Protein AF-X6NTX5-F1 (afdb_monomer)

Mean predicted aligned error: 13.06 Å

Foldseek 3Di:
DDDDDDPPPDVVVVVVVPPPPDDPPPPPPVVVVVVLVVLQVDWQWEWEAAPPDIDIDTDSDLWPVSVLVRVCVVCCVVAVQWDFDFKAWPVRDTDDGSVSSVVQSNVPNTYIYTYIDGPVVVVVD

Radius of gyration: 18.01 Å; Cα contacts (8 Å, |Δi|>4): 142; chains: 1; bounding box: 53×26×57 Å

pLDDT: mean 73.94, std 22.43, range [26.22, 96.88]

Organism: Reticulomyxa filosa (NCBI:txid46433)

Sequence (125 aa):
MRKRYICKCNYFQLLKVAQIKVFPGQFLKNSISIYKIFAQMSLFKAYVNDGQKIYTILLSMLTIGHLKQQIVQVTQLTHEDDVLTAIIDENGINIKSDEDLTYAFKKNPLSLTAQFRSSFLILFL

Solvent-accessible surface area (backbone atoms only — not comparable to full-atom values): 7689 Å² total; per-residue (Å²): 138,81,86,78,86,77,82,81,82,50,74,77,57,54,61,67,71,54,84,70,85,80,64,98,82,55,69,74,70,55,49,59,56,50,54,55,55,52,40,68,74,44,71,47,57,36,38,38,30,62,87,87,54,77,45,81,47,74,34,56,54,82,38,48,67,56,48,51,52,51,50,51,65,75,41,35,92,83,37,75,66,36,44,83,74,48,38,24,41,85,84,70,50,75,52,82,41,42,64,47,48,53,57,54,50,74,69,61,76,33,50,35,40,45,38,70,43,58,46,76,68,60,79,81,111

Nearest PDB structures (foldseek):
  8ohd-assembly1_D  TM=5.503E-01  e=1.664E-01  Homo sapiens
  1v6e-assembly1_A  TM=4.901E-01  e=1.886E-01  Mus musculus
  5xda-assembly1_I-2  TM=5.265E-01  e=2.423E-01  Caenorhabditis elegans
  2kdm-assembly1_A  TM=4.559E-01  e=3.754E-01  unclassified
  2jwu-assembly1_A  TM=4.321E-01  e=3.313E-01  synthetic construct

Structure (mmCIF, N/CA/C/O backbone):
data_AF-X6NTX5-F1
#
_entry.id   AF-X6NTX5-F1
#
loop_
_atom_site.group_PDB
_atom_site.id
_atom_site.type_symbol
_atom_site.label_atom_id
_atom_site.label_alt_id
_atom_site.label_comp_id
_atom_site.label_asym_id
_atom_site.label_entity_id
_atom_site.label_seq_id
_atom_site.pdbx_PDB_ins_code
_atom_site.Cartn_x
_atom_site.Cartn_y
_atom_site.Cartn_z
_atom_site.occupancy
_atom_site.B_iso_or_equiv
_atom_site.auth_seq_id
_atom_site.auth_comp_id
_atom_site.auth_asym_id
_atom_site.auth_atom_id
_atom_site.pdbx_PDB_model_num
ATOM 1 N N . MET A 1 1 ? -25.652 6.642 -17.815 1.00 32.66 1 MET A N 1
ATOM 2 C CA . MET A 1 1 ? -24.478 6.216 -18.615 1.00 32.66 1 MET A CA 1
ATOM 3 C C . MET A 1 1 ? -23.289 7.133 -18.317 1.00 32.66 1 MET A C 1
ATOM 5 O O . MET A 1 1 ? -23.307 8.278 -18.743 1.00 32.66 1 MET A O 1
ATOM 9 N N . ARG A 1 2 ? -22.283 6.690 -17.545 1.00 30.31 2 ARG A N 1
ATOM 10 C CA . ARG A 1 2 ? -21.061 7.481 -17.275 1.00 30.31 2 ARG A CA 1
ATOM 11 C C . ARG A 1 2 ? -19.943 7.027 -18.216 1.00 30.31 2 ARG A C 1
ATOM 13 O O . ARG A 1 2 ? -19.495 5.887 -18.127 1.00 30.31 2 ARG A O 1
ATOM 20 N N . LYS A 1 3 ? -19.512 7.916 -19.116 1.00 31.59 3 LYS A N 1
ATOM 21 C CA . LYS A 1 3 ? -18.351 7.711 -19.994 1.00 31.59 3 LYS A CA 1
ATOM 22 C C . LYS A 1 3 ? -17.091 7.579 -19.126 1.00 31.59 3 LYS A C 1
ATOM 24 O O . LYS A 1 3 ? -16.740 8.513 -18.412 1.00 31.59 3 LYS A O 1
ATOM 29 N N . ARG A 1 4 ? -16.437 6.412 -19.154 1.00 26.22 4 ARG A N 1
ATOM 30 C CA . ARG A 1 4 ? -15.122 6.197 -18.529 1.00 26.22 4 ARG A CA 1
ATOM 31 C C . ARG A 1 4 ? -14.048 6.586 -19.540 1.00 26.22 4 ARG A C 1
ATOM 33 O O . ARG A 1 4 ? -13.861 5.885 -20.528 1.00 26.22 4 ARG A O 1
ATOM 40 N N . TYR A 1 5 ? -13.339 7.678 -19.285 1.00 28.83 5 TYR A N 1
ATOM 41 C CA . TYR A 1 5 ? -12.099 7.978 -19.993 1.00 28.83 5 TYR A CA 1
ATOM 42 C C . TYR A 1 5 ? -10.981 7.168 -19.334 1.00 28.83 5 TYR A C 1
ATOM 44 O O . TYR A 1 5 ? -10.494 7.509 -18.258 1.00 28.83 5 TYR A O 1
ATOM 52 N N . ILE A 1 6 ? -10.631 6.036 -19.944 1.00 31.41 6 ILE A N 1
ATOM 53 C CA . ILE A 1 6 ? -9.453 5.252 -19.566 1.00 31.41 6 ILE A CA 1
ATOM 54 C C . ILE A 1 6 ? -8.276 5.882 -20.306 1.00 31.41 6 ILE A C 1
ATOM 56 O O . ILE A 1 6 ? -8.101 5.665 -21.504 1.00 31.41 6 ILE A O 1
ATOM 60 N N . CYS A 1 7 ? -7.488 6.695 -19.603 1.00 32.75 7 CYS A N 1
ATOM 61 C CA . CYS A 1 7 ? -6.222 7.186 -20.130 1.00 32.75 7 CYS A CA 1
ATOM 62 C C . CYS A 1 7 ? -5.226 6.014 -20.142 1.00 32.75 7 CYS A C 1
ATOM 64 O O . CYS A 1 7 ? -4.658 5.651 -19.112 1.00 32.75 7 CYS A O 1
ATOM 66 N N . LYS A 1 8 ? -5.074 5.363 -21.301 1.00 37.62 8 LYS A N 1
ATOM 67 C CA . LYS A 1 8 ? -4.036 4.354 -21.548 1.00 37.62 8 LYS A CA 1
ATOM 68 C C . LYS A 1 8 ? -2.688 5.063 -21.718 1.00 37.62 8 LYS A C 1
ATOM 70 O O . LYS A 1 8 ? -2.256 5.292 -22.843 1.00 37.62 8 LYS A O 1
ATOM 75 N N . CYS A 1 9 ? -2.002 5.393 -20.629 1.00 39.09 9 CYS A N 1
ATOM 76 C CA . CYS A 1 9 ? -0.592 5.783 -20.712 1.00 39.09 9 CYS A CA 1
ATOM 77 C C . CYS A 1 9 ? 0.276 4.522 -20.716 1.00 39.09 9 CYS A C 1
ATOM 79 O O . CYS A 1 9 ? 0.634 3.974 -19.676 1.00 39.09 9 CYS A O 1
ATOM 81 N N . ASN A 1 10 ? 0.570 4.035 -21.919 1.00 42.41 10 ASN A N 1
ATOM 82 C CA . ASN A 1 10 ? 1.493 2.933 -22.143 1.00 42.41 10 ASN A CA 1
ATOM 83 C C . ASN A 1 10 ? 2.924 3.504 -22.128 1.00 42.41 10 ASN A C 1
ATOM 85 O O . ASN A 1 10 ? 3.296 4.260 -23.026 1.00 42.41 10 ASN A O 1
ATOM 89 N N . TYR A 1 11 ? 3.714 3.181 -21.100 1.00 45.88 11 TYR A N 1
ATOM 90 C CA . TYR A 1 11 ? 5.077 3.699 -20.873 1.00 45.88 11 TYR A CA 1
ATOM 91 C C . TYR A 1 11 ? 5.993 3.539 -22.104 1.00 45.88 11 TYR A C 1
ATOM 93 O O . TYR A 1 11 ? 6.746 4.443 -22.459 1.00 45.88 11 TYR A O 1
ATOM 101 N N . PHE A 1 12 ? 5.839 2.436 -22.842 1.00 46.31 12 PHE A N 1
ATOM 102 C CA . PHE A 1 12 ? 6.573 2.177 -24.085 1.00 46.31 12 PHE A CA 1
ATOM 103 C C . PHE A 1 12 ? 6.112 3.008 -25.293 1.00 46.31 12 PHE A C 1
ATOM 105 O O . PHE A 1 12 ? 6.872 3.162 -26.248 1.00 46.31 12 PHE A O 1
ATOM 112 N N . GLN A 1 13 ? 4.891 3.554 -25.286 1.00 46.06 13 GLN A N 1
ATOM 113 C CA . GLN A 1 13 ? 4.435 4.440 -26.363 1.00 46.06 13 GLN A CA 1
ATOM 114 C C . GLN A 1 13 ? 4.900 5.884 -26.163 1.00 46.06 13 GLN A C 1
ATOM 116 O O . GLN A 1 13 ? 5.204 6.548 -27.148 1.00 46.06 13 GLN A O 1
ATOM 121 N N . LEU A 1 14 ? 5.053 6.354 -24.922 1.00 47.16 14 LEU A N 1
ATOM 122 C CA . LEU A 1 14 ? 5.538 7.714 -24.643 1.00 47.16 14 LEU A CA 1
ATOM 123 C C . LEU A 1 14 ? 7.019 7.905 -25.004 1.00 47.16 14 LEU A C 1
ATOM 125 O O . LEU A 1 14 ? 7.388 8.958 -25.523 1.00 47.16 14 LEU A O 1
ATOM 129 N N . LEU A 1 15 ? 7.844 6.863 -24.849 1.00 45.16 15 LEU A N 1
ATOM 130 C CA . LEU A 1 15 ? 9.237 6.869 -25.317 1.00 45.16 15 LEU A CA 1
ATOM 131 C C . LEU A 1 15 ? 9.363 6.997 -26.846 1.00 45.16 15 LEU A C 1
ATOM 133 O O . LEU A 1 15 ? 10.387 7.468 -27.323 1.00 45.16 15 LEU A O 1
ATOM 137 N N . LYS A 1 16 ? 8.334 6.622 -27.622 1.00 43.03 16 LYS A N 1
ATOM 138 C CA . LYS A 1 16 ? 8.313 6.830 -29.082 1.00 43.03 16 LYS A CA 1
ATOM 139 C C . LYS A 1 16 ? 7.889 8.245 -29.489 1.00 43.03 16 LYS A C 1
ATOM 141 O O . LYS A 1 16 ? 8.249 8.680 -30.577 1.00 43.03 16 LYS A O 1
ATOM 146 N N . VAL A 1 17 ? 7.121 8.948 -28.652 1.00 45.16 17 VAL A N 1
ATOM 147 C CA . VAL A 1 17 ? 6.660 10.323 -28.934 1.00 45.16 17 VAL A CA 1
ATOM 148 C C . VAL A 1 17 ? 7.779 11.334 -28.675 1.00 45.16 17 VAL A C 1
ATOM 150 O O . VAL A 1 17 ? 7.920 12.311 -29.408 1.00 45.16 17 VAL A O 1
ATOM 153 N N . ALA A 1 18 ? 8.627 11.073 -27.680 1.00 42.12 18 ALA A N 1
ATOM 154 C CA . ALA A 1 18 ? 9.846 11.832 -27.465 1.00 42.12 18 ALA A CA 1
ATOM 155 C C . ALA A 1 18 ? 10.913 11.374 -28.476 1.00 42.12 18 ALA A C 1
ATOM 157 O O . ALA A 1 18 ? 11.642 10.419 -28.231 1.00 42.12 18 ALA A O 1
ATOM 158 N N . GLN A 1 19 ? 10.996 12.048 -29.626 1.00 43.00 19 GLN A N 1
ATOM 159 C CA . GLN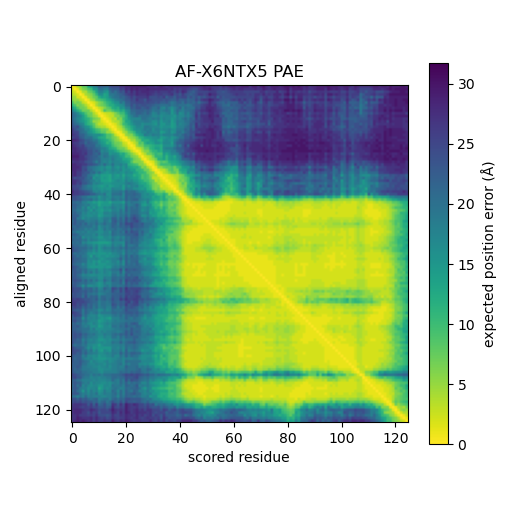 A 1 19 ? 12.076 11.943 -30.622 1.00 43.00 19 GLN A CA 1
ATOM 160 C C . GLN A 1 19 ? 13.446 12.347 -30.027 1.00 43.00 19 GLN A C 1
ATOM 162 O O . GLN A 1 19 ? 14.085 13.302 -30.464 1.00 43.00 19 GLN A O 1
ATOM 167 N N . ILE A 1 20 ? 13.914 11.656 -28.990 1.00 48.22 20 IL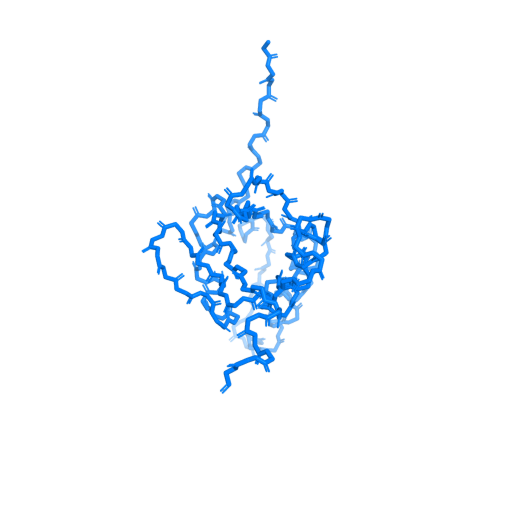E A N 1
ATOM 168 C CA . ILE A 1 20 ? 15.222 11.894 -28.388 1.00 48.22 20 ILE A CA 1
ATOM 169 C C . ILE A 1 20 ? 16.213 11.030 -29.161 1.00 48.22 20 ILE A C 1
ATOM 171 O O . ILE A 1 20 ? 16.286 9.815 -28.992 1.00 48.22 20 ILE A O 1
ATOM 175 N N . LYS A 1 21 ? 16.974 11.668 -30.050 1.00 43.78 21 LYS A N 1
ATOM 176 C CA . LYS A 1 21 ? 18.098 11.048 -30.754 1.00 43.78 21 LYS A CA 1
ATOM 177 C C . LYS A 1 21 ? 19.219 10.814 -29.734 1.00 43.78 21 LYS A C 1
ATOM 179 O O . LYS A 1 21 ? 19.980 11.724 -29.415 1.00 43.78 21 LYS A O 1
ATOM 184 N N . VAL A 1 22 ? 19.263 9.620 -29.146 1.00 46.41 22 VAL A N 1
ATOM 185 C CA . VAL A 1 22 ? 20.230 9.280 -28.093 1.00 46.41 22 VAL A CA 1
ATOM 186 C C . VAL A 1 22 ? 21.596 8.982 -28.718 1.00 46.41 22 VAL A C 1
ATOM 188 O O . VAL A 1 22 ? 21.747 8.015 -29.461 1.00 46.41 22 VAL A O 1
ATOM 191 N N . PHE A 1 23 ? 22.599 9.808 -28.407 1.00 43.50 23 PHE A N 1
ATOM 192 C CA . PHE A 1 23 ? 23.998 9.546 -28.751 1.00 43.50 23 PHE A CA 1
ATOM 193 C C . PHE A 1 23 ? 24.612 8.524 -27.770 1.00 43.50 23 PHE A C 1
ATOM 195 O O . PHE A 1 23 ? 24.418 8.655 -26.556 1.00 43.50 23 PHE A O 1
ATOM 202 N N . PRO A 1 24 ? 25.387 7.532 -28.248 1.00 42.19 24 PRO A N 1
ATOM 203 C CA . PRO A 1 24 ? 25.746 6.326 -27.487 1.00 42.19 24 PRO A CA 1
ATOM 204 C C . PRO A 1 24 ? 26.812 6.513 -26.382 1.00 42.19 24 PRO A C 1
ATOM 206 O O . PRO A 1 24 ? 27.365 5.531 -25.905 1.00 42.19 24 PRO A O 1
ATOM 209 N N . GLY A 1 25 ? 27.100 7.744 -25.937 1.00 45.44 25 GLY A N 1
ATOM 210 C CA . GLY A 1 25 ? 28.180 8.038 -24.977 1.00 45.44 25 GLY A CA 1
ATOM 211 C C . GLY A 1 25 ? 27.773 8.675 -23.638 1.00 45.44 25 GLY A C 1
ATOM 212 O O . GLY A 1 25 ? 28.609 8.781 -22.749 1.00 45.44 25 GLY A O 1
ATOM 213 N N . GLN A 1 26 ? 26.517 9.106 -23.451 1.00 46.25 26 GLN A N 1
ATOM 214 C CA . GLN A 1 26 ? 26.064 9.839 -22.240 1.00 46.25 26 GLN A CA 1
ATOM 215 C C . GLN A 1 26 ? 24.974 9.104 -21.432 1.00 46.25 26 GLN A C 1
ATOM 217 O O . GLN A 1 26 ? 24.285 9.686 -20.591 1.00 46.25 26 GLN A O 1
ATOM 222 N N . PHE A 1 27 ? 24.812 7.807 -21.686 1.00 48.41 27 PHE A N 1
ATOM 223 C CA . PHE A 1 27 ? 23.600 7.046 -21.379 1.00 48.41 27 PHE A CA 1
ATOM 224 C C . PHE A 1 27 ? 23.259 6.911 -19.881 1.00 48.41 27 PHE A C 1
ATOM 226 O O . PHE A 1 27 ? 22.089 6.776 -19.532 1.00 48.41 27 PHE A O 1
ATOM 233 N N . LEU A 1 28 ? 24.238 6.984 -18.972 1.00 48.69 28 LEU A N 1
ATOM 234 C CA . LEU A 1 28 ? 23.998 6.687 -17.550 1.00 48.69 28 LEU A CA 1
ATOM 235 C C . LEU A 1 28 ? 23.676 7.910 -16.677 1.00 48.69 28 LEU A C 1
ATOM 237 O O . LEU A 1 28 ? 22.930 7.776 -15.714 1.00 48.69 28 LEU A O 1
ATOM 241 N N . LYS A 1 29 ? 24.177 9.109 -17.002 1.00 46.59 29 LYS A N 1
ATOM 242 C CA . LYS A 1 29 ? 23.924 10.310 -16.175 1.00 46.59 29 LYS A CA 1
ATOM 243 C C . LYS A 1 29 ? 22.652 11.057 -16.582 1.00 46.59 29 LYS A C 1
ATOM 245 O O . LYS A 1 29 ? 21.909 11.517 -15.719 1.00 46.59 29 LYS A O 1
ATOM 250 N N . ASN A 1 30 ? 22.360 11.123 -17.882 1.00 47.53 30 ASN A N 1
ATOM 251 C CA . ASN A 1 30 ? 21.203 11.870 -18.387 1.00 47.53 30 ASN A CA 1
ATOM 252 C C . ASN A 1 30 ? 19.884 11.097 -18.249 1.00 47.53 30 ASN A C 1
ATOM 254 O O . ASN A 1 30 ? 18.829 11.705 -18.096 1.00 47.53 30 ASN A O 1
ATOM 258 N N . SER A 1 31 ? 19.929 9.764 -18.247 1.00 49.09 31 SER A N 1
ATOM 259 C CA . SER A 1 31 ? 18.735 8.931 -18.089 1.00 49.09 31 SER A CA 1
ATOM 260 C C . SER A 1 31 ? 18.094 9.109 -16.709 1.00 49.09 31 SER A C 1
ATOM 262 O O . SER A 1 31 ? 16.891 9.341 -16.629 1.00 49.09 31 SER A O 1
ATOM 264 N N . ILE A 1 32 ? 18.888 9.131 -15.632 1.00 52.88 32 ILE A N 1
ATOM 265 C CA . ILE A 1 32 ? 18.405 9.344 -14.253 1.00 52.88 32 ILE A CA 1
ATOM 266 C C . ILE A 1 32 ? 17.674 10.690 -14.110 1.00 52.88 32 ILE A C 1
ATOM 268 O O . ILE A 1 32 ? 16.614 10.759 -13.488 1.00 52.88 32 ILE A O 1
ATOM 272 N N . SER A 1 33 ? 18.206 11.757 -14.714 1.00 54.75 33 SER A N 1
ATOM 273 C CA . SER A 1 33 ? 17.590 13.090 -14.664 1.00 54.75 33 SER A CA 1
ATOM 274 C C . SER A 1 33 ? 16.255 13.137 -15.417 1.00 54.75 33 SER A C 1
ATOM 276 O O . SER A 1 33 ? 15.270 13.663 -14.901 1.00 54.75 33 SER A O 1
ATOM 278 N N . ILE A 1 34 ? 16.185 12.506 -16.592 1.00 54.75 34 ILE A N 1
ATOM 279 C CA . ILE A 1 34 ? 14.972 12.468 -17.416 1.00 54.75 34 ILE A CA 1
ATOM 280 C C . ILE A 1 34 ? 13.872 11.634 -16.743 1.00 54.75 34 ILE A C 1
ATOM 282 O O . ILE A 1 34 ? 12.730 12.085 -16.681 1.00 54.75 34 ILE A O 1
ATOM 286 N N . TYR A 1 35 ? 14.193 10.468 -16.170 1.00 53.75 35 TYR A N 1
ATOM 287 C CA . TYR A 1 35 ? 13.206 9.669 -15.430 1.00 53.75 35 TYR A CA 1
ATOM 288 C C . TYR A 1 35 ? 12.645 10.419 -14.220 1.00 53.75 35 TYR A C 1
ATOM 290 O O . TYR A 1 35 ? 11.448 10.331 -13.952 1.00 53.75 35 TYR A O 1
ATOM 298 N N . LYS A 1 36 ? 13.481 11.205 -13.532 1.00 53.81 36 LYS A N 1
ATOM 299 C CA . LYS A 1 36 ? 13.054 12.034 -12.400 1.00 53.81 36 LYS A CA 1
ATOM 300 C C . LYS A 1 36 ? 12.080 13.137 -12.829 1.00 53.81 36 LYS A C 1
ATOM 302 O O . LYS A 1 36 ? 11.084 13.342 -12.147 1.00 53.81 36 LYS A O 1
ATOM 307 N N . ILE A 1 37 ? 12.319 13.783 -13.974 1.00 54.25 37 ILE A N 1
ATOM 308 C CA . ILE A 1 37 ? 11.450 14.838 -14.530 1.00 54.25 37 ILE A CA 1
ATOM 309 C C . ILE A 1 37 ? 10.133 14.261 -15.077 1.00 54.25 37 ILE A C 1
ATOM 311 O O . ILE A 1 37 ? 9.066 14.812 -14.820 1.00 54.25 37 ILE A O 1
ATOM 315 N N . PHE A 1 38 ? 10.168 13.134 -15.796 1.00 53.84 38 PHE A N 1
ATOM 316 C CA . PHE A 1 38 ? 8.945 12.509 -16.316 1.00 53.84 38 PHE A CA 1
ATOM 317 C C . PHE A 1 38 ? 8.070 11.920 -15.206 1.00 53.84 38 PHE A C 1
ATOM 319 O O . PHE A 1 38 ? 6.851 12.073 -15.272 1.00 53.84 38 PHE A O 1
ATOM 326 N N . ALA A 1 39 ? 8.666 11.331 -14.161 1.00 53.47 39 ALA A N 1
ATOM 327 C CA . ALA A 1 39 ? 7.927 10.943 -12.959 1.00 53.47 39 ALA A CA 1
ATOM 328 C C . ALA A 1 39 ? 7.250 12.159 -12.299 1.00 53.47 39 ALA A C 1
ATOM 330 O O . ALA A 1 39 ? 6.117 12.052 -11.848 1.00 53.47 39 ALA A O 1
ATOM 331 N N . GLN A 1 40 ? 7.893 13.333 -12.338 1.00 52.88 40 GLN A N 1
ATOM 332 C CA . GLN A 1 40 ? 7.359 14.589 -11.801 1.00 52.88 40 GLN A CA 1
ATOM 333 C C . GLN A 1 40 ? 6.113 15.108 -12.549 1.00 52.88 40 GLN A C 1
ATOM 335 O O . GLN A 1 40 ? 5.344 15.873 -11.972 1.00 52.88 40 GLN A O 1
ATOM 340 N N . MET A 1 41 ? 5.882 14.690 -13.803 1.00 58.56 41 MET A N 1
ATOM 341 C CA . MET A 1 41 ? 4.702 15.076 -14.600 1.00 58.56 41 MET A CA 1
ATOM 342 C C . MET A 1 41 ? 3.642 13.970 -14.737 1.00 58.56 41 MET A C 1
ATOM 344 O O . MET A 1 41 ? 2.530 14.248 -15.191 1.00 58.56 41 MET A O 1
ATOM 348 N N . SER A 1 42 ? 3.940 12.726 -14.351 1.00 68.62 42 SER A N 1
ATOM 349 C CA . SER A 1 42 ? 2.993 11.607 -14.405 1.00 68.62 42 SER A CA 1
ATOM 350 C C . SER A 1 42 ? 2.467 11.251 -13.016 1.00 68.62 42 SER A C 1
ATOM 352 O O . SER A 1 42 ? 3.233 10.844 -12.150 1.00 68.62 42 SER 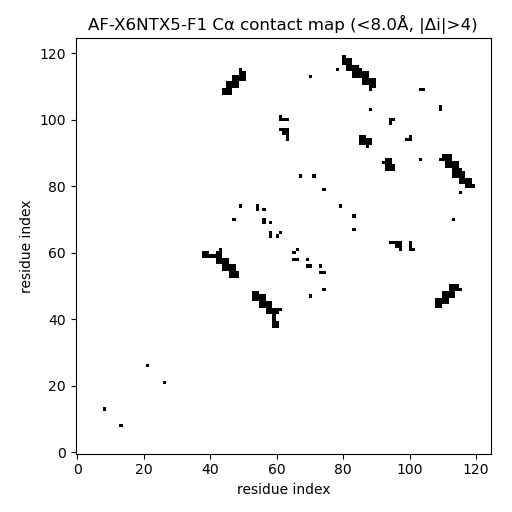A O 1
ATOM 354 N N . LEU A 1 43 ? 1.149 11.333 -12.816 1.00 81.38 43 LEU A N 1
ATOM 355 C CA . LEU A 1 43 ? 0.508 10.801 -11.612 1.00 81.38 43 LEU A CA 1
ATOM 356 C C . LEU A 1 43 ? 0.218 9.308 -11.785 1.00 81.38 43 LEU A C 1
ATOM 358 O O . LEU A 1 43 ? -0.472 8.898 -12.723 1.00 81.38 43 LEU A O 1
ATOM 362 N N . PHE A 1 44 ? 0.706 8.499 -10.851 1.00 86.81 4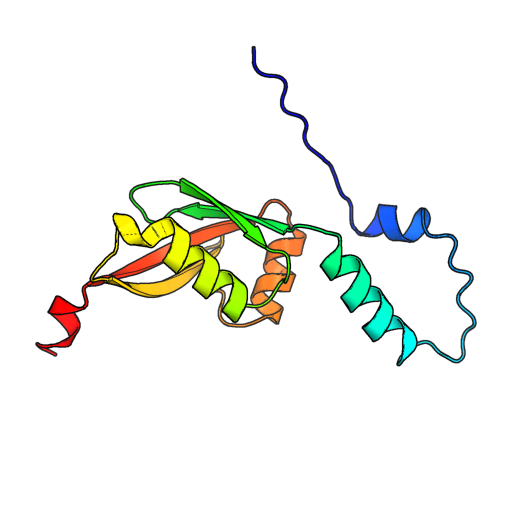4 PHE A N 1
ATOM 363 C CA . PHE A 1 44 ? 0.428 7.072 -10.774 1.00 86.81 44 PHE A CA 1
ATOM 364 C C . PHE A 1 44 ? -0.827 6.845 -9.941 1.00 86.81 44 PHE A C 1
ATOM 366 O O . PHE A 1 44 ? -0.910 7.248 -8.782 1.00 86.81 44 PHE A O 1
ATOM 373 N N . LYS A 1 45 ? -1.830 6.212 -10.545 1.00 90.56 45 LYS A N 1
ATOM 374 C CA . LYS A 1 45 ? -3.112 5.957 -9.892 1.00 90.56 45 LYS A CA 1
ATOM 375 C C . LYS A 1 45 ? -3.101 4.591 -9.215 1.00 90.56 45 LYS A C 1
ATO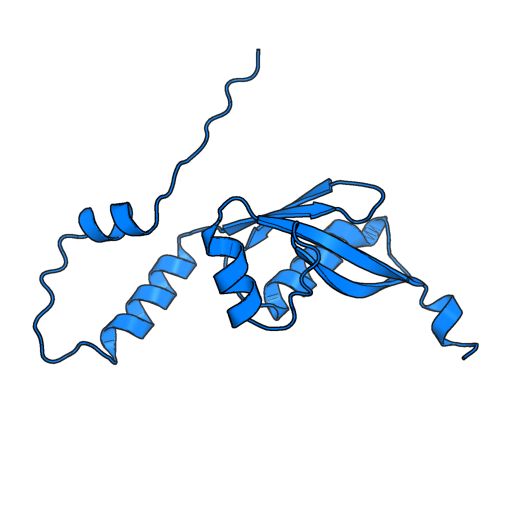M 377 O O . LYS A 1 45 ? -2.888 3.589 -9.897 1.00 90.56 45 LYS A O 1
ATOM 382 N N . ALA A 1 46 ? -3.415 4.557 -7.924 1.00 92.88 46 ALA A N 1
ATOM 383 C CA . ALA A 1 46 ? -3.652 3.317 -7.192 1.00 92.88 46 ALA A CA 1
ATOM 384 C C . ALA A 1 46 ? -5.012 3.329 -6.491 1.00 92.88 46 ALA A C 1
ATOM 386 O O . ALA A 1 46 ? -5.539 4.383 -6.115 1.00 92.88 46 ALA A O 1
ATOM 387 N N . TYR A 1 47 ? -5.569 2.136 -6.331 1.00 94.94 47 TYR A N 1
ATOM 388 C CA . TYR A 1 47 ? -6.760 1.878 -5.538 1.00 94.94 47 TYR A CA 1
ATOM 389 C C . TYR A 1 47 ? -6.342 1.175 -4.256 1.00 94.94 47 TYR A C 1
ATOM 391 O O . TYR A 1 47 ? -5.650 0.166 -4.320 1.00 94.94 47 TYR A O 1
ATOM 399 N N . VAL A 1 48 ? -6.747 1.704 -3.108 1.00 95.75 48 VAL A N 1
ATOM 400 C CA . VAL A 1 48 ? -6.389 1.165 -1.794 1.00 95.75 48 VAL A CA 1
ATOM 401 C C . VAL A 1 48 ? -7.662 0.734 -1.096 1.00 95.75 48 VAL A C 1
ATOM 403 O O . VAL A 1 48 ? -8.532 1.564 -0.858 1.00 95.75 48 VAL A O 1
ATOM 406 N N . ASN A 1 49 ? -7.775 -0.547 -0.784 1.00 96.00 49 ASN A N 1
ATOM 407 C CA . ASN A 1 49 ? -8.824 -1.097 0.059 1.00 96.00 49 ASN A CA 1
ATOM 408 C C . ASN A 1 49 ? -8.307 -1.194 1.501 1.00 96.00 49 ASN A C 1
ATOM 410 O O . ASN A 1 49 ? -7.299 -1.861 1.726 1.00 96.00 49 ASN A O 1
ATOM 414 N N . ASP A 1 50 ? -8.974 -0.550 2.457 1.00 93.81 50 ASP A N 1
ATOM 415 C CA . ASP A 1 50 ? -8.656 -0.661 3.895 1.00 93.81 50 ASP A CA 1
ATOM 416 C C . ASP A 1 50 ? -9.461 -1.771 4.608 1.00 93.81 50 ASP A C 1
ATOM 418 O O . ASP A 1 50 ? -9.330 -1.982 5.810 1.00 93.81 50 ASP A O 1
ATOM 422 N N . GLY A 1 51 ? -10.298 -2.500 3.861 1.00 91.12 51 GLY A N 1
ATOM 423 C CA . GLY A 1 51 ? -11.225 -3.513 4.369 1.00 91.12 51 GLY A CA 1
ATOM 424 C C . GLY A 1 51 ? -12.648 -2.990 4.583 1.00 91.12 51 GLY A C 1
ATOM 425 O O . GLY A 1 51 ? -13.590 -3.781 4.544 1.00 91.12 51 GLY A O 1
ATOM 426 N N . GLN A 1 52 ? -12.82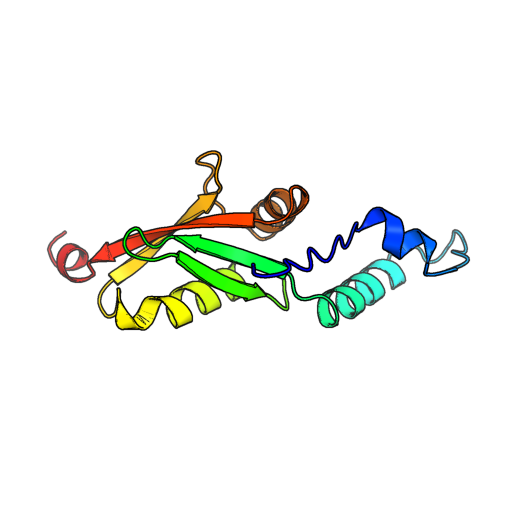7 -1.676 4.732 1.00 91.06 52 GLN A N 1
ATOM 427 C CA . GLN A 1 52 ? -14.130 -1.018 4.884 1.00 91.06 52 GLN A CA 1
ATOM 428 C C . GLN A 1 52 ? -14.512 -0.210 3.636 1.00 91.06 52 GLN A C 1
ATOM 430 O O . GLN A 1 52 ? -15.683 -0.147 3.249 1.00 91.06 52 GLN A O 1
ATOM 435 N N . LYS A 1 53 ? -13.527 0.413 2.987 1.00 93.00 53 LYS A N 1
ATOM 436 C CA . LYS A 1 53 ? -13.690 1.356 1.886 1.00 93.00 53 LYS A CA 1
ATOM 437 C C . LYS A 1 53 ? -12.511 1.291 0.917 1.00 93.00 53 LYS A C 1
ATOM 439 O O . LYS A 1 53 ? -11.375 0.983 1.263 1.00 93.00 53 LYS A O 1
ATOM 444 N N . ILE A 1 54 ? -12.800 1.632 -0.339 1.00 94.81 54 ILE A N 1
ATOM 445 C CA . ILE A 1 54 ? -11.792 1.780 -1.388 1.00 94.81 54 ILE A CA 1
ATOM 446 C C . ILE A 1 54 ? -11.512 3.265 -1.618 1.00 94.81 54 ILE A C 1
ATOM 448 O O . ILE A 1 54 ? -12.413 4.038 -1.956 1.00 94.81 54 ILE A O 1
ATOM 452 N N . TYR A 1 55 ? -10.246 3.647 -1.505 1.00 94.62 55 TYR A N 1
ATOM 453 C CA . TYR A 1 55 ? -9.729 4.979 -1.787 1.00 94.62 55 TYR A CA 1
ATOM 454 C C . TYR A 1 55 ? -9.003 4.982 -3.123 1.00 94.62 55 TYR A C 1
ATOM 456 O O . TYR A 1 55 ? -8.389 4.000 -3.533 1.00 94.62 55 TYR A O 1
ATOM 464 N N . THR A 1 56 ? -9.067 6.111 -3.819 1.00 94.62 56 THR A N 1
ATOM 465 C CA . THR A 1 56 ? -8.213 6.360 -4.980 1.00 94.62 56 THR A CA 1
ATOM 466 C C . THR A 1 56 ? -7.126 7.325 -4.551 1.00 94.62 56 THR A C 1
ATOM 468 O O . THR A 1 56 ? -7.444 8.438 -4.139 1.00 94.62 56 THR A O 1
ATOM 471 N N . ILE A 1 57 ? -5.868 6.916 -4.685 1.00 92.69 57 ILE A N 1
ATOM 472 C CA . ILE A 1 57 ? -4.712 7.775 -4.429 1.00 92.69 57 ILE A CA 1
ATOM 473 C C . ILE A 1 57 ? -3.975 8.072 -5.733 1.00 92.69 57 ILE A C 1
ATOM 475 O O . ILE A 1 57 ? -3.955 7.264 -6.670 1.00 92.69 57 ILE A O 1
ATOM 479 N N . LEU A 1 58 ? -3.382 9.260 -5.788 1.00 90.00 58 LEU A N 1
ATOM 480 C CA . LEU A 1 58 ? -2.558 9.722 -6.895 1.00 90.00 58 LEU A CA 1
ATOM 481 C C . LEU A 1 58 ? -1.152 9.967 -6.361 1.00 90.00 58 LEU A C 1
ATOM 483 O O . LEU A 1 58 ? -0.934 10.846 -5.533 1.00 90.00 58 LEU A O 1
ATOM 487 N N . LEU A 1 59 ? -0.199 9.175 -6.833 1.00 88.44 59 LEU A N 1
ATOM 488 C CA . LEU A 1 59 ? 1.197 9.281 -6.444 1.00 88.44 59 LEU A CA 1
ATOM 489 C C . LEU A 1 59 ? 1.943 10.087 -7.502 1.00 88.44 59 LEU A C 1
ATOM 491 O O . LEU A 1 59 ? 1.983 9.697 -8.664 1.00 88.44 59 LEU A O 1
ATOM 495 N N . SER A 1 60 ? 2.566 11.188 -7.101 1.00 84.75 60 SER A N 1
ATOM 496 C CA . SER A 1 60 ? 3.550 11.911 -7.918 1.00 84.75 60 SER A CA 1
ATOM 497 C C . SER A 1 60 ? 4.926 11.241 -7.911 1.00 84.75 60 SER A C 1
ATOM 499 O O . SER A 1 60 ? 5.773 11.547 -8.742 1.00 84.75 60 SER A O 1
ATOM 501 N N . MET A 1 61 ? 5.160 10.321 -6.972 1.00 85.31 61 MET A N 1
ATOM 502 C CA . MET A 1 61 ? 6.416 9.595 -6.833 1.00 85.31 61 MET A CA 1
ATOM 503 C C . MET A 1 61 ? 6.146 8.140 -6.441 1.00 85.31 61 MET A C 1
ATOM 505 O O . MET A 1 61 ? 5.373 7.879 -5.515 1.00 85.31 61 MET A O 1
ATOM 509 N N . LEU A 1 62 ? 6.781 7.200 -7.150 1.00 87.94 62 LEU A N 1
ATOM 510 C CA . LEU A 1 62 ? 6.708 5.760 -6.883 1.00 87.94 62 LEU A CA 1
ATOM 511 C C . LEU A 1 62 ? 7.714 5.349 -5.809 1.00 87.94 62 LEU A C 1
ATOM 513 O O . LEU A 1 62 ? 8.660 4.617 -6.081 1.00 87.94 62 LEU A O 1
ATOM 517 N N . THR A 1 63 ? 7.506 5.831 -4.589 1.00 91.31 63 THR A N 1
ATOM 518 C CA . THR A 1 63 ? 8.257 5.357 -3.425 1.00 91.31 63 THR A CA 1
ATOM 519 C C . THR A 1 63 ? 7.321 4.839 -2.352 1.00 91.31 63 THR A C 1
ATOM 521 O O . THR A 1 63 ? 6.204 5.339 -2.173 1.00 91.31 63 THR A O 1
ATOM 524 N N . ILE A 1 64 ? 7.784 3.842 -1.604 1.00 94.00 64 ILE A N 1
ATOM 525 C CA . ILE A 1 64 ? 7.031 3.215 -0.525 1.00 94.00 64 ILE A CA 1
ATOM 526 C C . ILE A 1 64 ? 6.715 4.217 0.586 1.00 94.00 64 ILE A C 1
ATOM 528 O O . ILE A 1 64 ? 5.637 4.167 1.172 1.00 94.00 64 ILE A O 1
ATOM 532 N N . GLY A 1 65 ? 7.619 5.167 0.842 1.00 93.50 65 GLY A N 1
ATOM 533 C CA . GLY A 1 65 ? 7.396 6.244 1.806 1.00 93.50 65 GLY A CA 1
ATOM 534 C C . GLY A 1 65 ? 6.228 7.141 1.400 1.00 93.50 65 GLY A C 1
ATOM 535 O O . GLY A 1 65 ? 5.319 7.367 2.198 1.00 93.50 65 GLY A O 1
ATOM 536 N N . HIS A 1 66 ? 6.206 7.585 0.140 1.00 91.06 66 HIS A N 1
ATOM 537 C CA . HIS A 1 66 ? 5.124 8.425 -0.371 1.00 91.06 66 HIS A CA 1
ATOM 538 C C . HIS A 1 66 ? 3.792 7.664 -0.416 1.00 91.06 66 HIS A C 1
ATOM 540 O O . HIS A 1 66 ? 2.755 8.207 -0.041 1.00 91.06 66 HIS A O 1
ATOM 546 N N . LEU A 1 67 ? 3.824 6.381 -0.792 1.00 94.12 67 LEU A N 1
ATOM 547 C CA . LEU A 1 67 ? 2.653 5.509 -0.750 1.00 94.12 67 LEU A CA 1
ATOM 548 C C . LEU A 1 67 ? 2.082 5.373 0.666 1.00 94.12 67 LEU A C 1
ATOM 550 O O . LEU A 1 67 ? 0.892 5.609 0.861 1.00 94.12 67 LEU A O 1
ATOM 554 N N . LYS A 1 68 ? 2.914 5.027 1.654 1.00 95.50 68 LYS A N 1
ATOM 555 C CA . LYS A 1 68 ? 2.487 4.891 3.056 1.00 95.50 68 LYS A CA 1
ATOM 556 C C . LYS A 1 68 ? 1.878 6.184 3.581 1.00 95.50 68 LYS A C 1
ATOM 558 O O . LYS A 1 68 ? 0.814 6.143 4.189 1.00 95.50 68 LYS A O 1
ATOM 563 N N . GLN A 1 69 ? 2.516 7.320 3.302 1.00 94.25 69 GLN A N 1
ATOM 564 C CA . GLN A 1 69 ? 2.004 8.626 3.706 1.00 94.25 69 GLN A CA 1
ATOM 565 C C . GLN A 1 69 ? 0.619 8.899 3.104 1.00 94.25 69 GLN A C 1
ATOM 567 O O . GLN A 1 69 ? -0.286 9.301 3.829 1.00 94.25 69 GLN A O 1
ATOM 572 N N . GLN A 1 70 ? 0.434 8.645 1.804 1.00 94.25 70 GLN A N 1
ATOM 573 C CA . GLN A 1 70 ? -0.861 8.829 1.144 1.00 94.25 70 GLN A CA 1
ATOM 574 C C . GLN A 1 70 ? -1.931 7.887 1.699 1.00 94.25 70 GLN A C 1
ATOM 576 O O . GLN A 1 70 ? -3.054 8.328 1.921 1.00 94.25 70 GLN A O 1
ATOM 581 N N . ILE A 1 71 ? -1.591 6.618 1.960 1.00 94.88 71 ILE A N 1
ATOM 582 C CA . ILE A 1 71 ? -2.514 5.652 2.573 1.00 94.88 71 ILE A CA 1
ATOM 583 C C . ILE A 1 71 ? -2.980 6.170 3.932 1.00 94.88 71 ILE A C 1
ATOM 585 O O . ILE A 1 71 ? -4.177 6.346 4.113 1.00 94.88 71 ILE A O 1
ATOM 589 N N . VAL A 1 72 ? -2.048 6.490 4.835 1.00 93.44 72 VAL A N 1
ATOM 590 C CA . VAL A 1 72 ? -2.378 6.983 6.182 1.00 93.44 72 VAL A CA 1
ATOM 591 C C . VAL A 1 72 ? -3.253 8.235 6.115 1.00 93.44 72 VAL A C 1
ATOM 593 O O . VAL A 1 72 ? -4.227 8.337 6.852 1.00 93.44 72 VAL A O 1
ATOM 596 N N . GLN A 1 73 ? -2.958 9.164 5.203 1.00 93.06 73 GLN A N 1
AT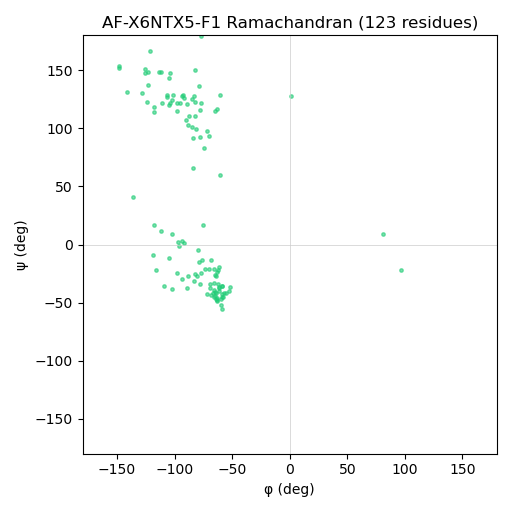OM 597 C CA . GLN A 1 73 ? -3.757 10.380 5.035 1.00 93.06 73 GLN A CA 1
ATOM 598 C C . GLN A 1 73 ? -5.194 10.089 4.591 1.00 93.06 73 GLN A C 1
ATOM 600 O O . GLN A 1 73 ? -6.129 10.667 5.142 1.00 93.06 73 GLN A O 1
ATOM 605 N N . VAL A 1 74 ? -5.399 9.212 3.602 1.00 93.19 74 VAL A N 1
ATOM 606 C CA . VAL A 1 74 ? -6.757 8.942 3.099 1.00 93.19 74 VAL A CA 1
ATOM 607 C C . VAL A 1 74 ? -7.567 8.038 4.023 1.00 93.19 74 VAL A C 1
ATOM 609 O O . VAL A 1 74 ? -8.794 8.124 4.007 1.00 93.19 74 VAL A O 1
ATOM 612 N N . THR A 1 75 ? -6.908 7.211 4.838 1.00 93.69 75 THR A N 1
ATOM 613 C CA . THR A 1 75 ? -7.560 6.293 5.780 1.00 93.69 75 THR A CA 1
ATOM 614 C C . THR A 1 75 ? -7.670 6.841 7.203 1.00 93.69 75 THR A C 1
ATOM 616 O O . THR A 1 75 ? -8.235 6.163 8.056 1.00 93.69 75 THR A O 1
ATOM 619 N N . GLN A 1 76 ? -7.163 8.048 7.481 1.00 90.31 76 GLN A N 1
ATOM 620 C CA . GLN A 1 76 ? -7.081 8.608 8.838 1.00 90.31 76 GLN A CA 1
ATOM 621 C C . GLN A 1 76 ? -8.424 8.595 9.583 1.00 90.31 76 GLN A C 1
ATOM 623 O O . GLN A 1 76 ? -8.464 8.270 10.760 1.00 90.31 76 GLN A O 1
ATOM 628 N N . LEU A 1 77 ? -9.530 8.898 8.8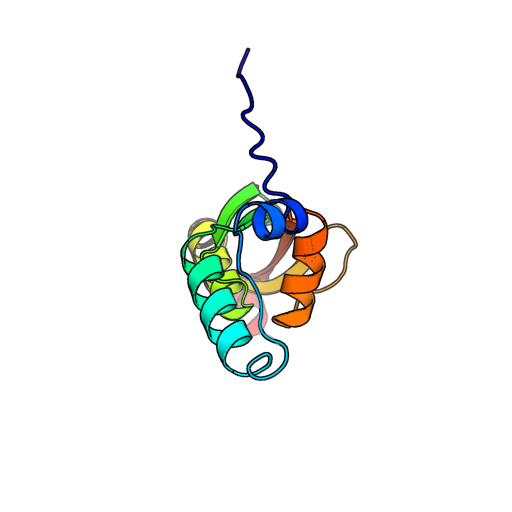96 1.00 88.00 77 LEU A N 1
ATOM 629 C CA . LEU A 1 77 ? -10.868 8.918 9.505 1.00 88.00 77 LEU A CA 1
ATOM 630 C C . LEU A 1 77 ? -11.403 7.525 9.869 1.00 88.00 77 LEU A C 1
ATOM 632 O O . LEU A 1 77 ? -12.330 7.419 10.664 1.00 88.00 77 LEU A O 1
ATOM 636 N N . THR A 1 78 ? -10.872 6.470 9.252 1.00 88.88 78 THR A N 1
ATOM 637 C CA . THR A 1 78 ? -11.306 5.082 9.473 1.00 88.88 78 THR A CA 1
ATOM 638 C C . THR A 1 78 ? -10.393 4.353 10.457 1.00 88.88 78 THR A C 1
ATOM 640 O O . THR A 1 78 ? -10.825 3.405 11.106 1.00 88.88 78 THR A O 1
ATOM 643 N N . HIS A 1 79 ? -9.149 4.815 10.581 1.00 87.88 79 HIS A N 1
ATOM 644 C CA . HIS A 1 79 ? -8.053 4.133 11.262 1.00 87.88 79 HIS A CA 1
ATOM 645 C C . HIS A 1 79 ? -7.247 5.099 12.151 1.00 87.88 79 HIS A C 1
ATOM 647 O O . HIS A 1 79 ? -6.021 5.046 12.159 1.00 87.88 79 HIS A O 1
ATOM 653 N N . GLU A 1 80 ? -7.921 6.007 12.867 1.00 83.75 80 GLU A N 1
ATOM 654 C CA . GLU A 1 80 ? -7.285 7.072 13.670 1.00 83.75 80 GLU A CA 1
ATOM 655 C C . GLU A 1 80 ? -6.281 6.519 14.696 1.00 83.75 80 GLU A C 1
ATOM 657 O O . GLU A 1 80 ? -5.165 7.026 14.802 1.00 83.75 80 GLU A O 1
ATOM 662 N N . ASP A 1 81 ? -6.645 5.422 15.364 1.00 86.88 81 ASP A N 1
ATOM 663 C CA . ASP A 1 81 ? -5.822 4.746 16.372 1.00 86.88 81 ASP A CA 1
ATOM 664 C C . ASP A 1 81 ? -5.138 3.475 15.849 1.00 86.88 81 ASP A C 1
ATOM 666 O O . ASP A 1 81 ? -4.568 2.709 16.632 1.00 86.88 81 ASP A O 1
ATOM 670 N N . ASP A 1 82 ? -5.183 3.199 14.545 1.00 89.25 82 ASP A N 1
ATOM 671 C CA . ASP A 1 82 ? -4.599 1.980 13.993 1.00 89.25 82 ASP A CA 1
ATOM 672 C C . ASP A 1 82 ? -3.276 2.251 13.270 1.00 89.25 82 ASP A C 1
ATOM 674 O O . ASP A 1 82 ? -3.086 3.233 12.553 1.00 89.25 82 ASP A O 1
ATOM 678 N N . VAL A 1 83 ? -2.345 1.310 13.398 1.00 90.50 83 VAL A N 1
ATOM 679 C CA . VAL A 1 83 ? -1.054 1.354 12.716 1.00 90.50 83 VAL A CA 1
ATOM 680 C C . VAL A 1 83 ? -1.149 0.599 11.397 1.00 90.50 83 VAL A C 1
ATOM 682 O O . VAL A 1 83 ? -1.545 -0.567 11.363 1.00 90.50 83 VAL A O 1
ATOM 685 N N . LEU A 1 84 ? -0.721 1.234 10.303 1.00 93.62 84 LEU A N 1
ATOM 686 C CA . LEU A 1 84 ? -0.535 0.562 9.017 1.00 93.62 84 LEU A CA 1
ATOM 687 C C . LEU A 1 84 ? 0.591 -0.480 9.131 1.00 93.62 84 LEU A C 1
ATOM 689 O O . LEU A 1 84 ? 1.759 -0.137 9.316 1.00 93.62 84 LEU A O 1
ATOM 693 N N . THR A 1 85 ? 0.246 -1.756 8.981 1.00 93.75 85 THR A N 1
ATOM 694 C CA . THR A 1 85 ? 1.163 -2.893 9.177 1.00 93.75 85 THR A CA 1
ATOM 695 C C . THR A 1 85 ? 1.679 -3.492 7.875 1.00 93.75 85 THR A C 1
ATOM 697 O O . THR A 1 85 ? 2.851 -3.864 7.790 1.00 93.75 85 THR A O 1
ATOM 700 N N . ALA A 1 86 ? 0.834 -3.575 6.848 1.00 95.19 86 ALA A N 1
ATOM 701 C CA . ALA A 1 86 ? 1.208 -4.141 5.560 1.00 95.19 86 ALA A CA 1
ATOM 702 C C . ALA A 1 86 ? 0.461 -3.467 4.410 1.00 95.19 86 ALA A C 1
ATOM 704 O O . ALA A 1 86 ? -0.651 -2.963 4.568 1.00 95.19 86 ALA A O 1
ATOM 705 N N . ILE A 1 87 ? 1.094 -3.493 3.241 1.00 96.88 87 ILE A N 1
ATOM 706 C CA . ILE A 1 87 ? 0.496 -3.104 1.969 1.00 96.88 87 ILE A CA 1
ATOM 707 C C . ILE A 1 87 ? 0.655 -4.307 1.054 1.00 96.88 87 ILE A C 1
ATOM 709 O O . ILE A 1 87 ? 1.769 -4.782 0.853 1.00 96.88 87 ILE A O 1
ATOM 713 N N . ILE A 1 88 ? -0.449 -4.818 0.532 1.00 95.81 88 ILE A N 1
ATOM 714 C CA . ILE A 1 88 ? -0.473 -6.064 -0.229 1.00 95.81 88 ILE A CA 1
ATOM 715 C C . ILE A 1 88 ? -1.062 -5.791 -1.607 1.00 95.81 88 ILE A C 1
ATOM 717 O O . ILE A 1 88 ? -2.041 -5.055 -1.714 1.00 95.81 88 ILE A O 1
ATOM 721 N N . ASP A 1 89 ? -0.472 -6.351 -2.658 1.00 93.62 89 ASP A N 1
ATOM 722 C CA . ASP A 1 89 ? -1.037 -6.281 -4.005 1.00 93.62 89 ASP A CA 1
ATOM 723 C C . ASP A 1 89 ? -2.215 -7.261 -4.196 1.00 93.62 89 ASP A C 1
ATOM 725 O O . ASP A 1 89 ? -2.592 -8.025 -3.306 1.00 93.62 89 ASP A O 1
ATOM 729 N N . GLU A 1 90 ? -2.807 -7.259 -5.388 1.00 90.44 90 GLU A N 1
ATOM 730 C CA . GLU A 1 90 ? -3.888 -8.184 -5.754 1.00 90.44 90 GLU A CA 1
ATOM 731 C C . GLU A 1 90 ? -3.491 -9.673 -5.729 1.00 90.44 90 GLU A C 1
ATOM 733 O O . GLU A 1 90 ? -4.362 -10.536 -5.651 1.00 90.44 90 GLU A O 1
ATOM 738 N N . ASN A 1 91 ? -2.192 -9.981 -5.785 1.00 90.62 91 ASN A N 1
ATOM 739 C CA . ASN A 1 91 ? -1.656 -11.342 -5.771 1.00 90.62 91 ASN A CA 1
ATOM 740 C C . ASN A 1 91 ? -1.298 -11.812 -4.352 1.00 90.62 91 ASN A C 1
ATOM 742 O O . ASN A 1 91 ? -0.761 -12.908 -4.190 1.00 90.62 91 ASN A O 1
ATOM 746 N N . GLY A 1 92 ? -1.558 -11.000 -3.323 1.00 91.19 92 GLY A N 1
ATOM 747 C CA . GLY A 1 92 ? -1.172 -11.321 -1.950 1.00 91.19 92 GLY A CA 1
ATOM 748 C C . GLY A 1 92 ? 0.297 -11.016 -1.630 1.00 91.19 92 GLY A C 1
ATOM 749 O O . GLY A 1 92 ? 0.778 -11.389 -0.558 1.00 91.19 92 GLY A O 1
ATOM 750 N N . ILE A 1 93 ? 1.026 -10.342 -2.524 1.00 93.06 93 ILE A N 1
ATOM 751 C CA . ILE A 1 93 ? 2.441 -10.007 -2.343 1.00 93.06 93 ILE A CA 1
ATOM 752 C C . ILE A 1 93 ? 2.558 -8.736 -1.505 1.00 93.06 93 ILE A C 1
ATOM 754 O O . ILE A 1 93 ? 1.963 -7.705 -1.813 1.00 93.06 93 ILE A O 1
ATOM 758 N N . ASN A 1 94 ? 3.359 -8.801 -0.442 1.00 95.62 94 ASN A N 1
ATOM 759 C CA . ASN A 1 94 ? 3.612 -7.660 0.429 1.00 95.62 94 ASN A CA 1
ATOM 760 C C . ASN A 1 94 ? 4.610 -6.690 -0.223 1.00 95.62 94 ASN A C 1
ATOM 762 O O . ASN A 1 94 ? 5.745 -7.069 -0.509 1.00 95.62 94 ASN A O 1
ATOM 766 N N . ILE A 1 95 ? 4.192 -5.442 -0.415 1.00 95.00 95 ILE A N 1
ATOM 767 C CA . ILE A 1 95 ? 4.987 -4.368 -1.008 1.00 95.00 95 ILE A CA 1
ATOM 768 C C . ILE A 1 95 ? 5.742 -3.649 0.110 1.00 95.00 95 ILE A C 1
ATOM 770 O O . ILE A 1 95 ? 5.154 -2.893 0.890 1.00 95.00 95 ILE A O 1
ATOM 774 N N . LYS A 1 96 ? 7.057 -3.870 0.189 1.00 95.12 96 LYS A N 1
ATOM 775 C CA . LYS A 1 96 ? 7.899 -3.310 1.261 1.00 95.12 96 LYS A CA 1
ATOM 776 C C . LYS A 1 96 ? 8.958 -2.337 0.757 1.00 95.12 96 LYS A C 1
ATOM 778 O O . LYS A 1 96 ? 9.424 -1.517 1.548 1.00 95.12 96 LYS A O 1
ATOM 783 N N . SER A 1 97 ? 9.314 -2.421 -0.522 1.00 94.00 97 SER A N 1
ATOM 784 C CA . SER A 1 97 ? 10.367 -1.626 -1.158 1.00 94.00 97 SER A CA 1
ATOM 785 C C . SER A 1 97 ? 9.857 -0.792 -2.338 1.00 94.00 97 SER A C 1
ATOM 787 O O . SER A 1 97 ? 8.745 -0.990 -2.840 1.00 94.00 97 SER A O 1
ATOM 789 N N . ASP A 1 98 ? 10.684 0.154 -2.785 1.00 91.75 98 ASP A N 1
ATOM 790 C CA . ASP A 1 98 ? 10.416 0.965 -3.978 1.00 91.75 98 ASP A CA 1
ATOM 791 C C . ASP A 1 98 ? 10.433 0.094 -5.247 1.00 91.75 98 ASP A C 1
ATOM 793 O O . ASP A 1 98 ? 9.663 0.324 -6.187 1.00 91.75 98 ASP A O 1
ATOM 797 N N . GLU A 1 99 ? 11.268 -0.946 -5.263 1.00 90.94 99 GLU A N 1
ATOM 798 C CA . GLU A 1 99 ? 11.354 -1.932 -6.335 1.00 90.94 99 GLU A CA 1
ATOM 799 C C . GLU A 1 99 ? 10.072 -2.764 -6.441 1.00 90.94 99 GLU A C 1
ATOM 801 O O . GLU A 1 99 ? 9.544 -2.910 -7.548 1.00 90.94 99 GLU A O 1
ATOM 806 N N . ASP A 1 100 ? 9.533 -3.246 -5.313 1.00 92.44 100 ASP A N 1
ATOM 807 C CA . ASP A 1 100 ? 8.257 -3.978 -5.277 1.00 92.44 100 ASP A CA 1
ATOM 808 C C . ASP A 1 100 ? 7.128 -3.107 -5.825 1.00 92.44 100 ASP A C 1
ATOM 810 O O . ASP A 1 100 ? 6.327 -3.545 -6.654 1.00 92.44 100 ASP A O 1
ATOM 814 N N . LEU A 1 101 ? 7.089 -1.842 -5.395 1.00 90.75 101 LEU A N 1
ATOM 815 C CA . LEU A 1 101 ? 6.075 -0.889 -5.823 1.00 90.75 101 LEU A CA 1
ATOM 816 C C . LEU A 1 101 ? 6.171 -0.621 -7.328 1.00 90.75 101 LEU A C 1
ATOM 818 O O . LEU A 1 101 ? 5.172 -0.683 -8.049 1.00 90.75 101 LEU A O 1
ATOM 822 N N . THR A 1 102 ? 7.383 -0.369 -7.817 1.00 89.31 102 THR A N 1
ATOM 823 C CA . THR A 1 102 ? 7.650 -0.146 -9.242 1.00 89.31 102 THR A CA 1
ATOM 824 C C . THR A 1 102 ? 7.282 -1.373 -10.069 1.00 89.31 102 THR A C 1
ATOM 826 O O . THR A 1 102 ? 6.714 -1.244 -11.157 1.00 89.31 102 THR A O 1
ATOM 829 N N . TYR A 1 103 ? 7.580 -2.571 -9.564 1.00 88.38 103 TYR A N 1
ATOM 830 C CA . TYR A 1 103 ? 7.208 -3.823 -10.206 1.00 88.38 103 TYR A CA 1
ATOM 831 C C . TYR A 1 103 ? 5.687 -3.989 -10.274 1.00 88.38 103 TYR A C 1
ATOM 833 O O . TYR A 1 103 ? 5.157 -4.271 -11.352 1.00 88.38 103 TYR A O 1
ATOM 841 N N . ALA A 1 104 ? 4.981 -3.741 -9.171 1.00 88.00 104 ALA A N 1
ATOM 842 C CA . ALA A 1 104 ? 3.529 -3.852 -9.091 1.00 88.00 104 ALA A CA 1
ATOM 843 C C . ALA A 1 104 ? 2.821 -2.886 -10.064 1.00 88.00 104 ALA A C 1
ATOM 845 O O . ALA A 1 104 ? 1.861 -3.257 -10.744 1.00 88.00 104 ALA A O 1
ATOM 846 N N . PHE A 1 105 ? 3.356 -1.674 -10.240 1.00 85.31 105 PHE A N 1
ATOM 847 C CA . PHE A 1 105 ? 2.821 -0.688 -11.184 1.00 85.31 105 PHE A CA 1
ATOM 848 C C . PHE A 1 105 ? 2.983 -1.051 -12.669 1.00 85.31 105 PHE A C 1
ATOM 850 O O . PHE A 1 105 ? 2.310 -0.456 -13.517 1.00 85.31 105 PHE A O 1
ATOM 857 N N . LYS A 1 106 ? 3.797 -2.054 -13.029 1.00 82.94 106 LYS A N 1
ATOM 858 C CA . LYS A 1 106 ? 3.930 -2.492 -14.433 1.00 82.94 106 LYS A CA 1
ATOM 859 C C . LYS A 1 106 ? 2.617 -3.025 -15.023 1.00 82.94 106 LYS A C 1
ATOM 861 O O . LYS A 1 106 ? 2.471 -3.020 -16.243 1.00 82.94 106 LYS A O 1
ATOM 866 N N . LYS A 1 107 ? 1.668 -3.460 -14.184 1.00 69.62 107 LYS A N 1
ATOM 867 C CA . LYS A 1 107 ? 0.399 -4.089 -14.599 1.00 69.62 107 LYS A CA 1
ATOM 868 C C . LYS A 1 107 ? -0.822 -3.147 -14.654 1.00 69.62 107 LYS A C 1
ATOM 870 O O . LYS A 1 107 ? -1.896 -3.620 -14.988 1.00 69.62 107 LYS A O 1
ATOM 875 N N . ASN A 1 108 ? -0.647 -1.849 -14.371 1.00 71.19 108 ASN A N 1
ATOM 876 C CA . ASN A 1 108 ? -1.628 -0.739 -14.362 1.00 71.19 108 ASN A CA 1
ATOM 877 C C . ASN A 1 108 ? -3.121 -1.024 -14.689 1.00 71.19 108 ASN A C 1
ATOM 879 O O . ASN A 1 108 ? -3.423 -1.430 -15.817 1.00 71.19 108 ASN A O 1
ATOM 883 N N . PRO A 1 109 ? -4.079 -0.595 -13.827 1.00 74.81 109 PRO A N 1
ATOM 884 C CA . PRO A 1 109 ? -3.926 0.155 -12.565 1.00 74.81 109 PRO A CA 1
ATOM 885 C C . PRO A 1 109 ? -3.591 -0.740 -11.363 1.00 74.81 109 PRO A C 1
ATOM 887 O O . PRO A 1 109 ? -4.027 -1.884 -11.316 1.00 74.81 109 PRO A O 1
ATOM 890 N N . LEU A 1 110 ? -2.868 -0.203 -10.374 1.00 89.44 110 LEU A N 1
ATOM 891 C CA . LEU A 1 110 ? -2.481 -0.956 -9.178 1.00 89.44 110 LEU A CA 1
ATOM 892 C C . LEU A 1 110 ? -3.612 -0.992 -8.138 1.00 89.44 110 LEU A C 1
ATOM 894 O O . LEU A 1 110 ? -4.067 0.056 -7.672 1.00 89.44 110 LEU A O 1
ATOM 898 N N . SER A 1 111 ? -4.025 -2.199 -7.760 1.00 93.38 111 SER A N 1
ATOM 899 C CA . SER A 1 111 ? -4.940 -2.460 -6.647 1.00 93.38 111 SER A CA 1
ATOM 900 C C . SER A 1 111 ? -4.156 -2.941 -5.430 1.00 93.38 111 SER A C 1
ATOM 902 O O . SER A 1 111 ? -3.361 -3.875 -5.532 1.00 93.38 111 SER A O 1
ATOM 904 N N . LEU A 1 112 ? -4.389 -2.298 -4.288 1.00 95.25 112 LEU A N 1
ATOM 905 C CA . LEU A 1 112 ? -3.707 -2.534 -3.023 1.00 95.25 112 LEU A CA 1
ATOM 906 C C . LEU A 1 112 ? -4.710 -2.809 -1.912 1.00 95.25 112 LEU A C 1
ATOM 908 O O . LEU A 1 112 ? -5.787 -2.215 -1.868 1.00 95.25 112 LEU A O 1
ATOM 912 N N . THR A 1 113 ? -4.299 -3.643 -0.970 1.00 96.81 113 THR A N 1
ATOM 913 C CA . THR A 1 113 ? -4.948 -3.823 0.324 1.00 96.81 113 THR A CA 1
ATOM 914 C C . THR A 1 113 ? -4.030 -3.268 1.404 1.00 96.81 113 THR A C 1
ATOM 916 O O . THR A 1 113 ? -2.882 -3.700 1.524 1.00 96.81 113 THR A O 1
ATOM 919 N N . ALA A 1 114 ? -4.521 -2.303 2.174 1.00 96.00 114 ALA A N 1
ATOM 920 C CA . ALA A 1 114 ? -3.841 -1.782 3.350 1.00 96.00 114 ALA A CA 1
ATOM 921 C C . ALA A 1 114 ? -4.335 -2.542 4.585 1.00 96.00 114 ALA A C 1
ATOM 923 O O . ALA A 1 114 ? -5.538 -2.666 4.799 1.00 96.00 114 ALA A O 1
ATOM 924 N N . GLN A 1 115 ? -3.409 -3.071 5.380 1.00 95.38 115 GLN A N 1
ATOM 925 C CA . GLN A 1 115 ? -3.734 -3.775 6.617 1.00 95.38 115 GLN A CA 1
ATOM 926 C C . GLN A 1 115 ? -3.380 -2.921 7.822 1.00 95.38 115 GLN A C 1
ATOM 928 O O . GLN A 1 115 ? -2.240 -2.476 7.968 1.00 95.38 115 GLN A O 1
ATOM 933 N N . PHE A 1 116 ? -4.345 -2.766 8.715 1.00 93.12 116 PHE A N 1
ATOM 934 C CA . PHE A 1 116 ? -4.225 -1.976 9.927 1.00 93.12 116 PHE A CA 1
ATOM 935 C C . PHE A 1 116 ? -4.285 -2.872 11.161 1.00 93.12 116 PHE A C 1
ATOM 937 O O . PHE A 1 116 ? -4.935 -3.919 11.158 1.00 93.12 116 PHE A O 1
A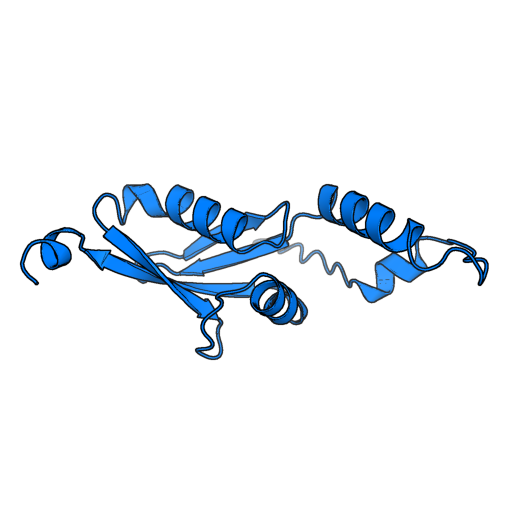TOM 944 N N . ARG A 1 117 ? -3.582 -2.469 12.217 1.00 90.38 117 ARG A N 1
ATOM 945 C CA . ARG A 1 117 ? -3.644 -3.111 13.530 1.00 90.38 117 ARG A CA 1
ATOM 946 C C . ARG A 1 117 ? -3.906 -2.052 14.585 1.00 90.38 117 ARG A C 1
ATOM 948 O O . ARG A 1 117 ? -3.178 -1.067 14.640 1.00 90.38 117 ARG A O 1
ATOM 955 N N . SER A 1 118 ? -4.883 -2.301 15.450 1.00 85.19 118 SER A N 1
ATOM 956 C CA . SER A 1 118 ? -5.198 -1.384 16.541 1.00 85.19 118 SER A CA 1
ATOM 957 C C . SER A 1 118 ? -4.021 -1.181 17.485 1.00 85.19 118 SER A C 1
ATOM 959 O O . SER A 1 118 ? -3.444 -2.153 17.989 1.00 85.19 118 SER A O 1
ATOM 961 N N . SER A 1 119 ? -3.690 0.087 17.744 1.00 77.44 119 SER A N 1
ATOM 962 C CA . SER A 1 119 ? -2.627 0.473 18.679 1.00 77.44 119 SER A CA 1
ATOM 963 C C . SER A 1 119 ? -2.946 0.052 20.111 1.00 77.44 119 SER A C 1
ATOM 965 O O . SER A 1 119 ? -2.033 -0.245 20.880 1.00 77.44 119 SER A O 1
ATOM 967 N N . PHE A 1 120 ? -4.232 -0.068 20.458 1.00 70.31 120 PHE A N 1
ATOM 968 C CA . PHE A 1 120 ? -4.664 -0.546 21.771 1.00 70.31 120 PHE A CA 1
ATOM 969 C C . PHE A 1 120 ? -4.128 -1.954 22.069 1.00 70.31 120 PHE A C 1
ATOM 971 O O . PHE A 1 120 ? -3.710 -2.234 23.185 1.00 70.31 120 PHE A O 1
ATOM 978 N N . LEU A 1 121 ? -4.040 -2.823 21.056 1.00 59.38 121 LEU A N 1
ATOM 979 C CA . LEU A 1 121 ? -3.515 -4.188 21.196 1.00 59.38 121 LEU A CA 1
ATOM 980 C C . LEU A 1 121 ? -1.979 -4.268 21.226 1.00 59.38 121 LEU A C 1
ATOM 982 O O . LEU A 1 121 ? -1.440 -5.363 21.376 1.00 59.38 121 LEU A O 1
ATOM 986 N N . ILE A 1 122 ? -1.268 -3.153 21.039 1.00 58.88 122 ILE A N 1
ATOM 987 C CA . ILE A 1 122 ? 0.200 -3.093 21.131 1.00 58.88 122 ILE A CA 1
ATOM 988 C C . ILE A 1 122 ? 0.637 -2.806 22.574 1.00 58.88 122 ILE A C 1
ATOM 990 O O . ILE A 1 122 ? 1.706 -3.239 22.977 1.00 58.88 122 ILE A O 1
ATOM 994 N N . LEU A 1 123 ? -0.196 -2.136 23.376 1.00 56.81 123 LEU A N 1
ATOM 995 C CA . LEU A 1 123 ? 0.125 -1.791 24.768 1.00 56.81 123 LEU A CA 1
ATOM 996 C C . LEU A 1 123 ? 0.010 -2.968 25.754 1.00 56.81 123 LEU A C 1
ATOM 998 O O . LEU A 1 123 ? 0.486 -2.860 26.880 1.00 56.81 123 LEU A O 1
ATOM 1002 N N . PHE A 1 124 ? -0.616 -4.076 25.350 1.00 54.22 124 PHE A N 1
ATOM 1003 C CA . PHE A 1 124 ? -0.859 -5.253 26.199 1.00 54.22 124 PHE A CA 1
ATOM 1004 C C . PHE A 1 124 ? -0.058 -6.500 25.783 1.00 54.22 124 PHE A C 1
ATOM 1006 O O . PHE A 1 124 ? -0.351 -7.596 26.264 1.00 54.22 124 PHE A O 1
ATOM 1013 N N . LEU A 1 125 ? 0.922 -6.349 24.887 1.00 54.19 125 LEU A N 1
ATOM 1014 C CA . LEU A 1 125 ? 1.823 -7.405 24.409 1.00 54.19 125 LEU A CA 1
ATOM 1015 C C . LEU A 1 125 ? 3.270 -7.056 24.751 1.00 54.19 125 LEU A C 1
ATOM 1017 O O . LEU A 1 125 ? 3.999 -7.988 25.151 1.00 54.19 125 LEU A O 1
#

Secondary structure (DSSP, 8-state):
----------HHHHHHHS-----TTSHHHHHHHHHHHHHHH-PEEEEEE-SS-EEEEEESS--HHHHHHHHHHHHTTT-TTEEEEEEEETTS-B--SHHHHHHHGGGSSEEEEEEEEEGGGGTT-